Protein AF-A0A7C2LBL6-F1 (afdb_monomer_lite)

Secondary structure (DSSP, 8-state):
-PPPPGGGHHHHHHHHHHHHHHTTHHHHHHH-BGGGTB-HHHH--HHHHHHHHHHHHHHHHHHHHHHHHTT---

Foldseek 3Di:
DDDQPPVLPVLVVLLVVLCVVCVVVVCCCVANDVVVPDHSVRVDDPVNVVVNVVSVVSNVVSVVVSCVVVVHDD

Sequence (74 aa):
MPHLPPTAAGDALKLAAAARALAPERGLATYGKPQERLTPAQLYSAEKASEALRIAEEALLAAERILKELGYGL

pLDDT: mean 91.78, std 9.33, range [41.0, 98.06]

Structure (mmCIF, N/CA/C/O backbone):
data_AF-A0A7C2LBL6-F1
#
_entry.id   AF-A0A7C2LBL6-F1
#
loop_
_atom_site.group_PDB
_atom_site.id
_atom_site.type_symbol
_atom_site.label_atom_id
_atom_site.label_alt_id
_atom_site.label_comp_id
_atom_site.label_asym_id
_atom_site.label_entity_id
_atom_site.label_seq_id
_atom_site.pdbx_PDB_ins_code
_atom_site.Cartn_x
_atom_site.Cartn_y
_atom_site.Cartn_z
_atom_site.occupancy
_atom_site.B_iso_or_equiv
_atom_site.auth_seq_id
_atom_site.auth_comp_id
_atom_site.auth_asym_id
_atom_site.auth_atom_id
_atom_site.pdbx_PDB_model_num
ATOM 1 N N . MET A 1 1 ? -18.236 -8.913 16.126 1.00 41.00 1 MET A N 1
ATOM 2 C CA . MET A 1 1 ? -17.168 -8.236 15.357 1.00 41.00 1 MET A CA 1
ATOM 3 C C . MET A 1 1 ? -16.870 -6.914 16.040 1.00 41.00 1 MET A C 1
ATOM 5 O O . MET A 1 1 ? -17.840 -6.258 16.412 1.00 41.00 1 MET A O 1
ATOM 9 N N . PRO A 1 2 ? -15.600 -6.536 16.269 1.00 57.59 2 PRO A N 1
ATOM 10 C CA . PRO A 1 2 ? -15.292 -5.192 16.742 1.00 57.59 2 PRO A CA 1
ATOM 11 C C . PRO A 1 2 ? -15.824 -4.191 15.712 1.00 57.59 2 PRO A C 1
ATOM 13 O O . PRO A 1 2 ? -15.548 -4.303 14.519 1.00 57.59 2 PRO A O 1
ATOM 16 N N . HIS A 1 3 ? -16.677 -3.283 16.170 1.00 72.44 3 HIS A N 1
ATOM 17 C CA . HIS A 1 3 ? -17.159 -2.167 15.371 1.00 72.44 3 HIS A CA 1
ATOM 18 C C . HIS A 1 3 ? -16.012 -1.165 15.254 1.00 72.44 3 HIS A C 1
ATOM 20 O O . HIS A 1 3 ? -15.352 -0.864 16.247 1.00 72.44 3 HIS A O 1
ATOM 26 N N . LEU A 1 4 ? -15.746 -0.684 14.040 1.00 80.94 4 LEU A N 1
ATOM 27 C CA . LEU A 1 4 ? -14.732 0.341 13.838 1.00 80.94 4 LEU A CA 1
ATOM 28 C C . LEU A 1 4 ? -15.191 1.619 14.566 1.00 80.94 4 LEU A C 1
ATOM 30 O O . LEU A 1 4 ? -16.328 2.047 14.337 1.00 80.94 4 LEU A O 1
ATOM 34 N N . PRO A 1 5 ? -14.365 2.222 15.439 1.00 85.00 5 PRO A N 1
ATOM 35 C CA . PRO A 1 5 ? -14.752 3.456 16.100 1.00 85.00 5 PRO A CA 1
ATOM 36 C C . PRO A 1 5 ? -14.971 4.561 15.050 1.00 85.00 5 PRO A C 1
ATOM 38 O O . PRO A 1 5 ? -14.260 4.598 14.041 1.00 85.00 5 PRO A O 1
ATOM 41 N N . PRO A 1 6 ? -15.938 5.477 15.246 1.00 85.25 6 PRO A N 1
ATOM 42 C CA . PRO A 1 6 ? -16.214 6.544 14.279 1.00 85.25 6 PRO A CA 1
ATOM 43 C C . PRO A 1 6 ? -14.992 7.418 13.958 1.00 85.25 6 PRO A C 1
ATOM 45 O O . PRO A 1 6 ? -14.867 7.915 12.841 1.00 85.25 6 PRO A O 1
ATOM 48 N N . THR A 1 7 ? -14.072 7.565 14.915 1.00 88.19 7 THR A N 1
ATOM 49 C CA . THR A 1 7 ? -12.793 8.280 14.780 1.00 88.19 7 THR A CA 1
ATOM 50 C C . THR A 1 7 ? -11.861 7.637 13.749 1.00 88.19 7 THR A C 1
ATOM 52 O O . THR A 1 7 ? -11.235 8.347 12.964 1.00 88.19 7 THR A O 1
ATOM 55 N N . ALA A 1 8 ? -11.871 6.306 13.646 1.00 91.50 8 ALA A N 1
ATOM 56 C CA . ALA A 1 8 ? -11.069 5.533 12.701 1.00 91.50 8 ALA A CA 1
ATOM 57 C C . ALA A 1 8 ? -11.654 5.480 11.278 1.00 91.50 8 ALA A C 1
ATOM 59 O O . ALA A 1 8 ? -10.976 5.026 10.353 1.00 91.50 8 ALA A O 1
ATOM 60 N N . ALA A 1 9 ? -12.896 5.930 11.058 1.00 91.25 9 ALA A N 1
ATOM 61 C CA . ALA A 1 9 ? -13.562 5.815 9.757 1.00 91.25 9 ALA A CA 1
ATOM 62 C C . ALA A 1 9 ? -12.788 6.523 8.630 1.00 91.25 9 ALA A C 1
ATOM 64 O O . ALA A 1 9 ? -12.658 5.985 7.529 1.00 91.25 9 ALA A O 1
ATOM 65 N N . GLY A 1 10 ? -12.223 7.702 8.912 1.00 93.75 10 GLY A N 1
ATOM 66 C CA . GLY A 1 10 ? -11.409 8.439 7.944 1.00 93.75 10 GLY A CA 1
ATOM 67 C C . GLY A 1 10 ? -10.139 7.684 7.545 1.00 93.75 10 GLY A C 1
ATOM 68 O O . GLY A 1 10 ? -9.796 7.625 6.365 1.00 93.75 10 GLY A O 1
ATOM 69 N N . ASP A 1 11 ? -9.466 7.051 8.503 1.00 95.00 11 ASP A N 1
ATOM 70 C CA . ASP A 1 11 ? -8.259 6.268 8.235 1.00 95.00 11 ASP A CA 1
ATOM 71 C C . ASP A 1 11 ? -8.573 4.936 7.541 1.00 95.00 11 ASP A C 1
ATOM 73 O O . ASP A 1 11 ? -7.839 4.526 6.642 1.00 95.00 11 ASP A O 1
ATOM 77 N N . ALA A 1 12 ? -9.712 4.310 7.842 1.00 94.75 12 ALA A N 1
ATOM 78 C CA . ALA A 1 12 ? -10.176 3.132 7.111 1.00 94.75 12 ALA A CA 1
ATOM 79 C C . ALA A 1 12 ? -10.482 3.451 5.638 1.00 94.75 12 ALA A C 1
ATOM 81 O O . ALA A 1 12 ? -10.173 2.657 4.747 1.00 94.75 12 ALA A O 1
ATOM 82 N N . LEU A 1 13 ? -11.034 4.634 5.353 1.00 95.38 13 LEU A N 1
ATOM 83 C CA . LEU A 1 13 ? -11.236 5.096 3.978 1.00 95.38 13 LEU A CA 1
ATOM 84 C C . LEU A 1 13 ? -9.908 5.340 3.250 1.00 95.38 13 LEU A C 1
ATOM 86 O O . LEU A 1 13 ? -9.798 4.973 2.076 1.00 95.38 13 LEU A O 1
ATOM 90 N N . LYS A 1 14 ? -8.895 5.892 3.933 1.00 95.81 14 LYS A N 1
ATOM 91 C CA . LYS A 1 14 ? -7.536 6.031 3.377 1.00 95.81 14 LYS A CA 1
ATOM 92 C C . LYS A 1 14 ? -6.926 4.672 3.049 1.00 95.81 14 LYS A C 1
ATOM 94 O O . LYS A 1 14 ? -6.429 4.497 1.941 1.00 95.81 14 LYS A O 1
ATOM 99 N N . LEU A 1 15 ? -7.043 3.691 3.946 1.00 96.00 15 LEU A N 1
ATOM 100 C CA . LEU A 1 15 ? -6.602 2.318 3.683 1.00 96.00 15 LEU A CA 1
ATOM 101 C C . LEU A 1 15 ? -7.306 1.712 2.471 1.00 96.00 15 LEU A C 1
ATOM 103 O O . LEU A 1 15 ? -6.659 1.124 1.608 1.00 96.00 15 LEU A O 1
ATOM 107 N N . ALA A 1 16 ? -8.624 1.886 2.366 1.00 96.25 16 ALA A N 1
ATOM 108 C CA . ALA A 1 16 ? -9.380 1.391 1.223 1.00 96.25 16 ALA A CA 1
ATOM 109 C C . ALA A 1 16 ? -8.939 2.060 -0.091 1.00 96.25 16 ALA A C 1
ATOM 111 O O . ALA A 1 16 ? -8.886 1.403 -1.131 1.00 96.25 16 ALA A O 1
ATOM 112 N N . ALA A 1 17 ? -8.618 3.357 -0.063 1.00 97.12 17 ALA A N 1
ATOM 113 C CA . ALA A 1 17 ? -8.095 4.076 -1.221 1.00 97.12 17 ALA A CA 1
ATOM 114 C C . ALA A 1 17 ? -6.691 3.591 -1.610 1.00 97.12 17 ALA A C 1
ATOM 116 O O . ALA A 1 17 ? -6.470 3.274 -2.778 1.00 97.12 17 ALA A O 1
ATOM 117 N N . ALA A 1 18 ? -5.786 3.447 -0.641 1.00 97.38 18 ALA A N 1
ATOM 118 C CA . ALA A 1 18 ? -4.442 2.922 -0.860 1.00 97.38 18 ALA A CA 1
ATOM 119 C C . ALA A 1 18 ? -4.473 1.490 -1.414 1.00 97.38 18 ALA A C 1
ATOM 121 O O . ALA A 1 18 ? -3.787 1.191 -2.386 1.00 97.38 18 ALA A O 1
ATOM 122 N N . ALA A 1 19 ? -5.331 0.621 -0.871 1.00 96.31 19 ALA A N 1
ATOM 123 C CA . ALA A 1 19 ? -5.506 -0.741 -1.368 1.00 96.31 19 ALA A CA 1
ATOM 124 C C . ALA A 1 19 ? -5.989 -0.760 -2.825 1.00 96.31 19 ALA A C 1
ATOM 126 O O . ALA A 1 19 ? -5.466 -1.522 -3.632 1.00 96.31 19 ALA A O 1
ATOM 127 N N . ARG A 1 20 ? -6.946 0.103 -3.192 1.00 96.62 20 ARG A N 1
ATOM 128 C CA . ARG A 1 20 ? -7.398 0.232 -4.588 1.00 96.62 20 ARG A CA 1
ATOM 129 C C . ARG A 1 20 ? -6.286 0.707 -5.521 1.00 96.62 20 ARG A C 1
ATOM 131 O O . ARG A 1 20 ? -6.230 0.236 -6.652 1.00 96.62 20 ARG A O 1
ATOM 138 N N . ALA A 1 21 ? -5.430 1.613 -5.057 1.00 96.06 21 ALA A N 1
ATOM 139 C CA . ALA A 1 21 ? -4.320 2.133 -5.846 1.00 96.06 21 ALA A CA 1
ATOM 140 C C . ALA A 1 21 ? -3.189 1.104 -6.014 1.00 96.06 21 ALA A C 1
ATOM 142 O O . ALA A 1 21 ? -2.693 0.924 -7.119 1.00 96.06 21 ALA A O 1
ATOM 143 N N . LEU A 1 22 ? -2.799 0.409 -4.941 1.00 95.81 22 LEU A N 1
ATOM 144 C CA . LEU A 1 22 ? -1.600 -0.436 -4.917 1.00 95.81 22 LEU A CA 1
ATOM 145 C C . LEU A 1 22 ? -1.860 -1.915 -5.240 1.00 95.81 22 LEU A C 1
ATOM 147 O O . LEU A 1 22 ? -0.948 -2.607 -5.687 1.00 95.81 22 LEU A O 1
ATOM 151 N N . ALA A 1 23 ? -3.075 -2.438 -5.037 1.00 95.25 23 ALA A N 1
ATOM 152 C CA . ALA A 1 23 ? -3.359 -3.855 -5.296 1.00 95.25 23 ALA A CA 1
ATOM 153 C C . ALA A 1 23 ? -3.089 -4.297 -6.753 1.00 95.25 23 ALA A C 1
ATOM 155 O O . ALA A 1 23 ? -2.526 -5.383 -6.931 1.00 95.25 23 ALA A O 1
ATOM 156 N N . PRO A 1 24 ? -3.422 -3.504 -7.793 1.00 93.25 24 PRO A N 1
ATOM 157 C CA . PRO A 1 24 ? -3.117 -3.863 -9.181 1.00 93.25 24 PRO A CA 1
ATOM 158 C C . PRO A 1 24 ? -1.612 -3.930 -9.481 1.00 93.25 24 PRO A C 1
ATOM 160 O O . PRO A 1 24 ? -1.181 -4.716 -10.329 1.00 93.25 24 PRO A O 1
ATOM 163 N N . GLU A 1 25 ? -0.802 -3.147 -8.761 1.00 94.06 25 GLU A N 1
ATOM 164 C CA . GLU A 1 25 ? 0.635 -3.002 -9.015 1.00 94.06 25 GLU A CA 1
ATOM 165 C C . GLU A 1 25 ? 1.405 -4.303 -8.787 1.00 94.06 25 GLU A C 1
ATOM 167 O O . GLU A 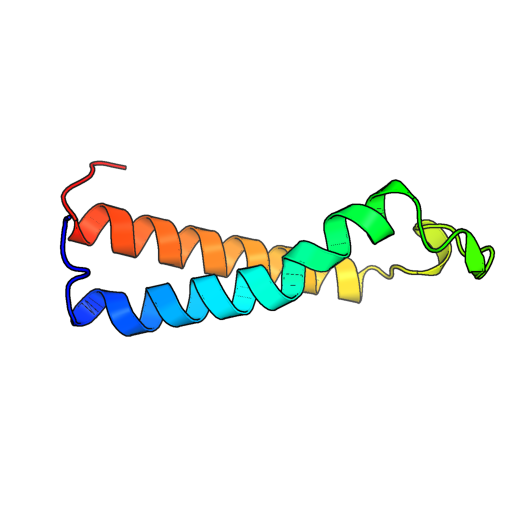1 25 ? 2.398 -4.554 -9.462 1.00 94.06 25 GLU A O 1
ATOM 172 N N . ARG A 1 26 ? 0.928 -5.196 -7.908 1.00 90.62 26 ARG A N 1
ATOM 173 C CA . ARG A 1 26 ? 1.606 -6.473 -7.617 1.00 90.62 26 ARG A CA 1
ATOM 174 C C . ARG A 1 26 ? 1.876 -7.301 -8.879 1.00 90.62 26 ARG A C 1
ATOM 176 O O . ARG A 1 26 ? 2.961 -7.864 -9.025 1.00 90.62 26 ARG A O 1
ATOM 183 N N . GLY A 1 27 ? 0.898 -7.399 -9.781 1.00 90.81 27 GLY A N 1
ATOM 184 C CA . GLY A 1 27 ? 1.045 -8.163 -11.023 1.00 90.81 27 GLY A CA 1
ATOM 185 C C . GLY A 1 27 ? 1.964 -7.466 -12.026 1.00 90.81 27 GLY A C 1
ATOM 186 O O . GLY A 1 27 ? 2.845 -8.100 -12.604 1.00 90.81 27 GLY A O 1
ATOM 187 N N . LEU A 1 28 ? 1.792 -6.152 -12.176 1.00 93.31 28 LEU A N 1
ATOM 188 C CA . LEU A 1 28 ? 2.533 -5.318 -13.123 1.00 93.31 28 LEU A CA 1
ATOM 189 C C . LEU A 1 28 ? 4.012 -5.171 -12.740 1.00 93.31 28 LEU A C 1
ATOM 191 O O . LEU A 1 28 ? 4.882 -5.289 -13.597 1.00 93.31 28 LEU A O 1
ATOM 195 N N . ALA A 1 29 ? 4.315 -4.986 -11.458 1.00 92.50 29 ALA A N 1
ATOM 196 C CA . ALA A 1 29 ? 5.680 -4.882 -10.952 1.00 92.50 29 ALA A CA 1
ATOM 197 C C . ALA A 1 29 ? 6.453 -6.203 -11.064 1.00 92.50 29 ALA A C 1
ATOM 199 O O . ALA A 1 29 ? 7.667 -6.190 -11.243 1.00 92.50 29 ALA A O 1
ATOM 200 N N . THR A 1 30 ? 5.754 -7.341 -11.000 1.00 92.12 30 THR A N 1
ATOM 201 C CA . THR A 1 30 ? 6.386 -8.667 -11.082 1.00 92.12 30 THR A CA 1
ATOM 202 C C . THR A 1 30 ? 6.554 -9.135 -12.527 1.00 92.12 30 THR A C 1
ATOM 204 O O . THR A 1 30 ? 7.614 -9.630 -12.902 1.00 92.12 30 THR A O 1
ATOM 207 N N . TYR A 1 31 ? 5.513 -8.991 -13.351 1.00 94.00 31 TYR A N 1
ATOM 208 C CA . TYR A 1 31 ? 5.443 -9.620 -14.676 1.00 94.00 31 TYR A CA 1
ATOM 209 C C . TYR A 1 31 ? 5.346 -8.623 -15.833 1.00 94.00 31 TYR A C 1
ATOM 211 O O . TYR A 1 31 ? 5.390 -9.019 -16.998 1.00 94.00 31 TYR A O 1
ATOM 219 N N . GLY A 1 32 ? 5.205 -7.334 -15.540 1.00 93.50 32 GLY A N 1
ATOM 220 C CA . GLY A 1 32 ? 4.913 -6.318 -16.537 1.00 93.50 32 GLY A CA 1
ATOM 221 C C . GLY A 1 32 ? 3.529 -6.518 -17.146 1.00 93.50 32 GLY A C 1
ATOM 222 O O . GLY A 1 32 ? 2.586 -6.949 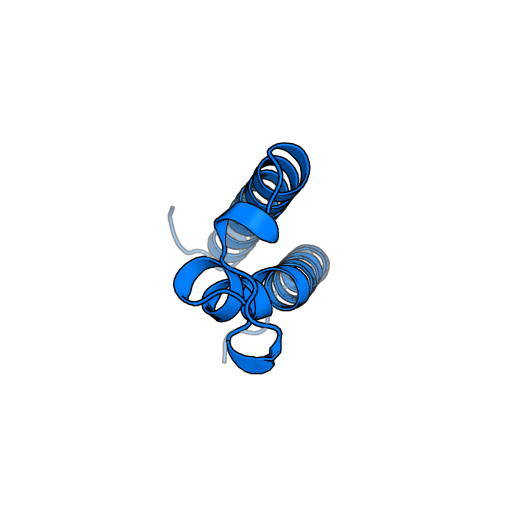-16.480 1.00 93.50 32 GLY A O 1
ATOM 223 N N . LYS A 1 33 ? 3.408 -6.235 -18.441 1.00 95.12 33 LYS A N 1
ATOM 224 C CA . LYS A 1 33 ? 2.214 -6.528 -19.235 1.00 95.12 33 LYS A CA 1
ATOM 225 C C . LYS A 1 33 ? 2.577 -7.484 -20.370 1.00 95.12 33 LYS A C 1
ATOM 227 O O . LYS A 1 33 ? 2.897 -7.026 -21.470 1.00 95.12 33 LYS A O 1
ATOM 232 N N . PRO A 1 34 ? 2.494 -8.807 -20.144 1.00 91.94 34 PRO A N 1
ATOM 233 C CA . PRO A 1 34 ? 2.886 -9.797 -21.146 1.00 91.94 34 PRO A CA 1
ATOM 234 C C . PRO A 1 34 ? 2.138 -9.647 -22.478 1.00 91.94 34 PRO A C 1
ATOM 236 O O . PRO A 1 34 ? 2.750 -9.723 -23.539 1.00 91.94 34 PRO A O 1
ATOM 239 N N . GLN A 1 35 ? 0.833 -9.356 -22.417 1.00 94.06 35 GLN A N 1
ATOM 240 C CA . GLN A 1 35 ? -0.030 -9.134 -23.588 1.00 94.06 35 GLN A CA 1
ATOM 241 C C . GLN A 1 35 ? 0.447 -7.951 -24.455 1.00 94.06 35 GLN A C 1
ATOM 243 O O . GLN A 1 35 ? 0.317 -7.983 -25.673 1.00 94.06 35 GLN A O 1
ATOM 248 N N . GLU A 1 36 ? 1.045 -6.931 -23.831 1.00 95.81 36 GLU A N 1
ATOM 249 C CA . GLU A 1 36 ? 1.564 -5.726 -24.495 1.00 95.81 36 GLU A CA 1
ATOM 250 C C . GLU A 1 36 ? 3.084 -5.808 -24.757 1.00 95.81 36 GLU A C 1
ATOM 252 O O . GLU A 1 36 ? 3.664 -4.876 -25.305 1.00 95.81 36 GLU A O 1
ATOM 257 N N . ARG A 1 37 ? 3.746 -6.917 -24.382 1.00 95.25 37 ARG A N 1
ATOM 258 C CA . ARG A 1 37 ? 5.214 -7.100 -24.426 1.00 95.25 37 ARG A CA 1
ATOM 259 C C . ARG A 1 37 ? 5.998 -6.006 -23.685 1.00 95.25 37 ARG A C 1
ATOM 261 O O . ARG A 1 37 ? 7.123 -5.689 -24.063 1.00 95.25 37 ARG A O 1
ATOM 268 N N . LEU A 1 38 ? 5.418 -5.445 -22.624 1.00 96.62 38 LEU A N 1
ATOM 269 C CA . LEU A 1 38 ? 6.067 -4.431 -21.791 1.00 96.62 38 LEU A CA 1
ATOM 270 C C . LEU A 1 38 ? 6.612 -5.064 -20.513 1.00 96.62 38 LEU A C 1
ATOM 272 O O . LEU A 1 38 ? 5.872 -5.693 -19.756 1.00 96.62 38 LEU A O 1
ATOM 276 N N . THR A 1 39 ? 7.904 -4.874 -20.260 1.00 94.88 39 THR A N 1
ATOM 277 C CA . THR A 1 39 ? 8.560 -5.301 -19.015 1.00 94.88 39 THR A CA 1
ATOM 278 C C . THR A 1 39 ? 8.282 -4.310 -17.877 1.00 94.88 39 THR A C 1
ATOM 280 O O . THR A 1 39 ? 8.003 -3.140 -18.153 1.00 94.88 39 THR A O 1
ATOM 283 N N . PRO A 1 40 ? 8.412 -4.711 -16.596 1.00 92.88 40 PRO A N 1
ATOM 284 C CA . PRO A 1 40 ? 8.312 -3.773 -15.474 1.00 92.88 40 PRO A CA 1
ATOM 285 C C . PRO A 1 40 ? 9.212 -2.539 -15.647 1.00 92.88 40 PRO A C 1
ATOM 287 O O . PRO A 1 40 ? 8.756 -1.412 -15.478 1.00 92.88 40 PRO A O 1
ATOM 290 N N . ALA A 1 41 ? 10.456 -2.728 -16.097 1.00 93.50 41 ALA A N 1
ATOM 291 C CA . ALA A 1 41 ? 11.409 -1.637 -16.317 1.00 93.50 41 ALA A CA 1
ATOM 292 C C . ALA A 1 41 ? 10.930 -0.587 -17.340 1.00 93.50 41 ALA A C 1
ATOM 294 O O . ALA A 1 41 ? 11.365 0.557 -17.288 1.00 93.50 41 ALA A O 1
ATOM 295 N N . GLN A 1 42 ? 10.031 -0.958 -18.257 1.00 95.25 42 GLN A N 1
ATOM 296 C CA . GLN A 1 42 ? 9.439 -0.038 -19.235 1.00 95.25 42 GLN A CA 1
ATOM 297 C C . GLN A 1 42 ? 8.145 0.620 -18.733 1.00 95.25 42 GLN A C 1
ATOM 299 O O . GLN A 1 42 ? 7.721 1.633 -19.281 1.00 95.25 42 GLN A O 1
ATOM 304 N N . LEU A 1 43 ? 7.489 0.041 -17.726 1.00 93.25 43 LEU A N 1
ATOM 305 C CA . LEU A 1 43 ? 6.214 0.528 -17.189 1.00 93.25 43 LEU A CA 1
ATOM 306 C C . LEU A 1 43 ? 6.399 1.555 -16.068 1.00 93.25 43 LEU A C 1
ATOM 308 O O . LEU A 1 43 ? 5.562 2.456 -15.903 1.00 93.25 43 LEU A O 1
ATOM 312 N N . TYR A 1 44 ? 7.475 1.408 -15.299 1.00 93.88 44 TYR A N 1
ATOM 313 C CA . TYR A 1 44 ? 7.735 2.199 -14.105 1.00 93.88 44 TYR A CA 1
ATOM 314 C C . TYR A 1 44 ? 8.772 3.289 -14.338 1.00 93.88 44 TYR A C 1
ATOM 316 O O . TYR A 1 44 ? 9.710 3.144 -15.115 1.00 93.88 44 TYR A O 1
ATOM 3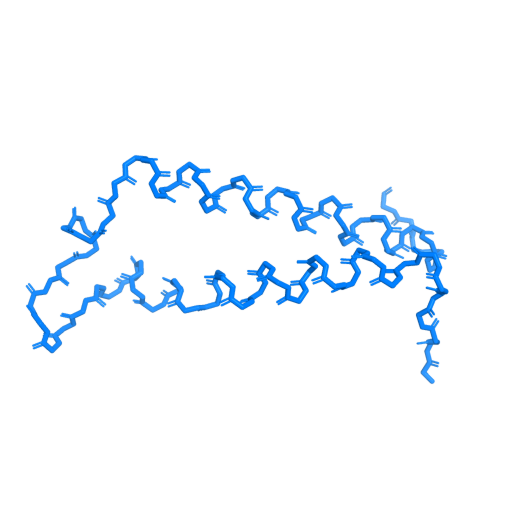24 N N . SER A 1 45 ? 8.584 4.384 -13.611 1.00 95.31 45 SER A N 1
ATOM 325 C CA . SER A 1 45 ? 9.538 5.478 -13.493 1.00 95.31 45 SER A CA 1
ATOM 326 C C . SER A 1 45 ? 9.852 5.714 -12.016 1.00 95.31 45 SER A C 1
ATOM 328 O O . SER A 1 45 ? 9.132 5.222 -11.137 1.00 95.31 45 SER A O 1
ATOM 330 N N . ALA A 1 46 ? 10.912 6.471 -11.734 1.00 95.44 46 ALA A N 1
ATOM 331 C CA . ALA A 1 46 ? 11.288 6.821 -10.366 1.00 95.44 46 ALA A CA 1
ATOM 332 C C . ALA A 1 46 ? 10.165 7.585 -9.642 1.00 95.44 46 ALA A C 1
ATOM 334 O O . ALA A 1 46 ? 9.934 7.378 -8.452 1.00 95.44 46 ALA A O 1
ATOM 335 N N . GLU A 1 47 ? 9.415 8.410 -10.372 1.00 96.81 47 GLU A N 1
ATOM 336 C CA . GLU A 1 47 ? 8.288 9.185 -9.852 1.00 96.81 47 GLU A CA 1
ATOM 337 C C . GLU A 1 47 ? 7.133 8.265 -9.451 1.00 96.81 47 GLU A C 1
ATOM 339 O O . GLU A 1 47 ? 6.613 8.383 -8.345 1.00 96.81 47 GLU A O 1
ATOM 344 N N . LYS A 1 48 ? 6.772 7.293 -10.304 1.00 93.12 48 LYS A N 1
ATOM 345 C CA . LYS A 1 48 ? 5.734 6.299 -9.975 1.00 93.12 48 LYS A CA 1
ATOM 346 C C . LYS A 1 48 ? 6.123 5.450 -8.768 1.00 93.12 48 LYS A C 1
ATOM 348 O O . LYS A 1 48 ? 5.276 5.163 -7.929 1.00 93.12 48 LYS A O 1
ATOM 353 N N . ALA A 1 49 ? 7.394 5.057 -8.680 1.00 94.50 49 ALA A N 1
ATOM 354 C CA . ALA A 1 49 ? 7.904 4.292 -7.546 1.00 94.50 49 ALA A CA 1
ATOM 355 C C . ALA A 1 49 ? 7.848 5.108 -6.245 1.00 94.50 49 ALA A C 1
ATOM 357 O O . ALA A 1 49 ? 7.380 4.606 -5.226 1.00 94.50 49 ALA A O 1
ATOM 358 N N . SER A 1 50 ? 8.264 6.375 -6.300 1.00 97.19 50 SER A N 1
ATOM 359 C CA . SER A 1 50 ? 8.212 7.293 -5.156 1.00 97.19 50 SER A CA 1
ATOM 360 C C . SER A 1 50 ? 6.779 7.536 -4.685 1.00 97.19 50 SER A C 1
ATOM 362 O O . SER A 1 50 ? 6.508 7.509 -3.489 1.00 97.19 50 SER A O 1
ATOM 364 N N . GLU A 1 51 ? 5.841 7.711 -5.615 1.00 96.50 51 GLU A N 1
ATOM 365 C CA . GLU A 1 51 ? 4.431 7.905 -5.280 1.00 96.50 51 GLU A CA 1
ATOM 366 C C . GLU A 1 51 ? 3.808 6.647 -4.660 1.00 96.50 51 GLU A C 1
ATOM 368 O O . GLU A 1 51 ? 3.103 6.732 -3.656 1.00 96.50 51 GLU A O 1
ATOM 373 N N . ALA A 1 52 ? 4.112 5.462 -5.200 1.00 96.25 52 ALA A N 1
ATOM 374 C CA . ALA A 1 52 ? 3.655 4.203 -4.619 1.00 96.25 52 ALA A CA 1
ATOM 375 C C . ALA A 1 52 ? 4.197 3.997 -3.194 1.00 96.25 52 ALA A C 1
ATOM 377 O O . ALA A 1 52 ? 3.454 3.555 -2.315 1.00 96.25 52 ALA A O 1
ATOM 378 N N . LEU A 1 53 ? 5.464 4.358 -2.954 1.00 97.31 53 LEU A N 1
ATOM 379 C CA . LEU A 1 53 ? 6.073 4.317 -1.625 1.00 97.31 53 LEU A CA 1
ATOM 380 C C . LEU A 1 53 ? 5.363 5.270 -0.656 1.00 97.31 53 LEU A C 1
ATOM 382 O O . LEU A 1 53 ? 4.950 4.838 0.417 1.00 97.31 53 LEU A O 1
ATOM 386 N N . ARG A 1 54 ? 5.132 6.523 -1.063 1.00 98.00 54 ARG A N 1
ATOM 387 C CA . ARG A 1 54 ? 4.410 7.519 -0.257 1.00 98.00 54 ARG A CA 1
ATOM 388 C C . ARG A 1 54 ? 3.018 7.023 0.149 1.00 98.00 54 ARG A C 1
ATOM 390 O O . ARG A 1 54 ? 2.637 7.124 1.312 1.00 98.00 54 ARG A O 1
ATOM 397 N N . ILE A 1 55 ? 2.265 6.441 -0.790 1.00 97.69 55 ILE A N 1
ATOM 398 C CA . ILE A 1 55 ? 0.935 5.868 -0.512 1.00 97.69 55 ILE A CA 1
ATOM 399 C C . ILE A 1 55 ? 1.037 4.711 0.494 1.00 97.69 55 ILE A C 1
ATOM 401 O O . ILE A 1 55 ? 0.188 4.592 1.379 1.00 97.69 55 ILE A O 1
ATOM 405 N N . ALA A 1 56 ? 2.054 3.855 0.371 1.00 97.31 56 ALA A N 1
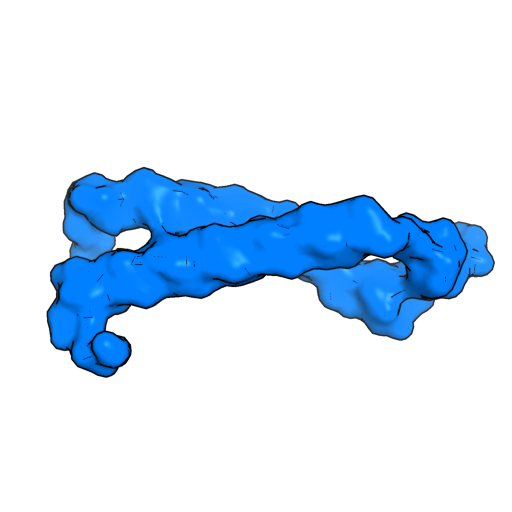ATOM 406 C CA . ALA A 1 56 ? 2.257 2.730 1.280 1.00 97.31 56 ALA A CA 1
ATOM 407 C C . ALA A 1 56 ? 2.596 3.191 2.708 1.00 97.31 56 ALA A C 1
ATOM 409 O O . ALA A 1 56 ? 2.045 2.650 3.668 1.00 97.31 56 ALA A O 1
ATOM 410 N N . GLU A 1 57 ? 3.441 4.210 2.856 1.00 98.06 57 GLU A N 1
ATOM 411 C CA . GLU A 1 57 ? 3.778 4.812 4.153 1.00 98.06 57 GLU A CA 1
ATOM 412 C C . GLU A 1 57 ? 2.549 5.449 4.815 1.00 98.06 57 GLU A C 1
ATOM 414 O O . GLU A 1 57 ? 2.257 5.191 5.984 1.00 98.06 57 GLU A O 1
ATOM 419 N N . GLU A 1 58 ? 1.762 6.218 4.060 1.00 97.38 58 GLU A N 1
ATOM 420 C CA . GLU A 1 58 ? 0.519 6.816 4.563 1.00 97.38 58 GLU A CA 1
ATOM 421 C C . GLU A 1 58 ? -0.514 5.762 4.974 1.00 97.38 58 GLU A C 1
ATOM 423 O O . GLU A 1 58 ? -1.223 5.931 5.973 1.00 97.38 58 GLU A O 1
ATOM 428 N N . ALA A 1 59 ? -0.592 4.659 4.225 1.00 97.38 59 ALA A N 1
ATOM 429 C CA . ALA A 1 59 ? -1.444 3.529 4.561 1.00 97.38 59 ALA A CA 1
ATOM 430 C C . ALA A 1 59 ? -0.988 2.851 5.859 1.00 97.38 59 ALA A C 1
ATOM 432 O O . ALA A 1 59 ? -1.825 2.572 6.717 1.00 97.38 59 ALA A O 1
ATOM 433 N N . LEU A 1 60 ? 0.316 2.637 6.046 1.00 97.25 60 LEU A N 1
ATOM 434 C CA . LEU A 1 60 ? 0.853 2.063 7.279 1.00 97.25 60 LEU A CA 1
ATOM 435 C C . LEU A 1 60 ? 0.494 2.930 8.493 1.00 97.25 60 LEU A C 1
ATOM 437 O O . LEU A 1 60 ? -0.105 2.431 9.443 1.00 97.25 60 LEU A O 1
ATOM 441 N N . LEU A 1 61 ? 0.723 4.243 8.412 1.00 96.06 61 LEU A N 1
ATOM 442 C CA . LEU A 1 61 ? 0.368 5.184 9.481 1.00 96.06 61 LEU A CA 1
ATOM 443 C C . LEU A 1 61 ? -1.139 5.211 9.780 1.00 96.06 61 LEU A C 1
ATOM 445 O O . LEU A 1 61 ? -1.557 5.470 10.909 1.00 96.06 61 LEU A O 1
ATOM 449 N N . ALA A 1 62 ? -1.992 5.008 8.773 1.00 95.50 62 ALA A N 1
ATOM 450 C CA . ALA A 1 62 ? -3.432 4.867 8.976 1.00 95.50 62 ALA A CA 1
ATOM 451 C C . ALA A 1 62 ? -3.774 3.550 9.693 1.00 95.50 62 ALA A C 1
ATOM 453 O O . ALA A 1 62 ? -4.561 3.564 10.638 1.00 95.50 62 ALA A O 1
ATOM 454 N N . ALA A 1 63 ? -3.157 2.433 9.298 1.00 95.19 63 ALA A N 1
ATOM 455 C CA . ALA A 1 63 ? -3.354 1.139 9.947 1.00 95.19 63 ALA A CA 1
ATOM 456 C C . ALA A 1 63 ? -2.918 1.157 11.417 1.00 95.19 63 ALA A C 1
ATOM 458 O O . ALA A 1 63 ? -3.672 0.709 12.279 1.00 95.19 63 ALA A O 1
ATOM 459 N N . GLU A 1 64 ? -1.750 1.723 11.717 1.00 95.00 64 GLU A N 1
ATOM 460 C CA . GLU A 1 64 ? -1.235 1.850 13.084 1.00 95.00 64 GLU A CA 1
ATOM 461 C C . GLU A 1 64 ? -2.177 2.668 13.973 1.00 95.00 64 GLU A C 1
ATOM 463 O O . GLU A 1 64 ? -2.482 2.265 15.096 1.00 95.00 64 GLU A O 1
ATOM 468 N N . ARG A 1 65 ? -2.709 3.786 13.459 1.00 93.50 65 ARG A N 1
ATOM 469 C CA . ARG A 1 65 ? -3.683 4.614 14.189 1.00 93.50 65 ARG A CA 1
ATOM 470 C C . ARG A 1 65 ? -4.973 3.854 14.489 1.00 93.50 65 ARG A C 1
ATOM 472 O O . ARG A 1 65 ? -5.436 3.889 15.626 1.00 93.50 65 ARG A O 1
ATOM 479 N N . ILE A 1 66 ? -5.503 3.108 13.520 1.00 93.38 66 ILE A N 1
ATOM 480 C CA . ILE A 1 66 ? -6.691 2.265 13.723 1.00 93.38 66 ILE A CA 1
ATOM 481 C C . ILE A 1 66 ? -6.420 1.186 14.775 1.00 93.38 66 ILE A C 1
ATOM 483 O O . ILE A 1 66 ? -7.233 0.985 15.674 1.00 93.38 66 ILE A O 1
ATOM 487 N N . LEU A 1 67 ? -5.286 0.490 14.683 1.00 92.81 67 LEU A N 1
ATOM 4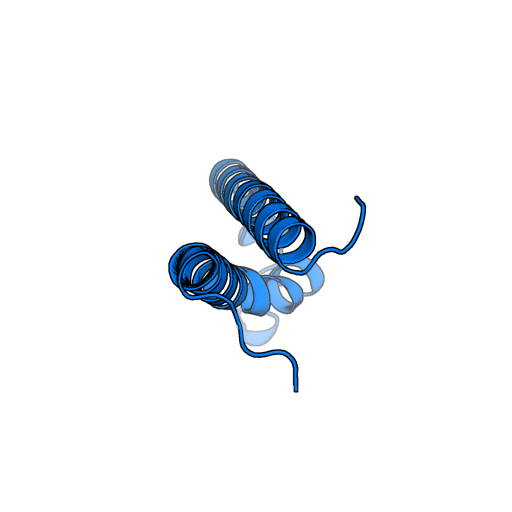88 C CA . LEU A 1 67 ? -4.931 -0.575 15.621 1.00 92.81 67 LEU A CA 1
ATOM 489 C C . LEU A 1 67 ? -4.771 -0.037 17.046 1.00 92.81 67 LEU A C 1
ATOM 491 O O . LEU A 1 67 ? -5.304 -0.635 17.982 1.00 92.81 67 LEU A O 1
ATOM 495 N N . LYS A 1 68 ? -4.147 1.134 17.194 1.00 91.19 68 LYS A N 1
ATOM 496 C CA . LYS A 1 68 ? -4.040 1.842 18.472 1.00 91.19 68 LYS A CA 1
ATOM 497 C C . LYS A 1 68 ? -5.408 2.215 19.046 1.00 91.19 68 LYS A C 1
ATOM 499 O O . LYS A 1 68 ? -5.641 1.998 20.232 1.00 91.19 68 LYS A O 1
ATOM 504 N N . GLU A 1 69 ? -6.325 2.738 18.230 1.00 90.25 69 GLU A N 1
ATOM 505 C CA . GLU A 1 69 ? -7.698 3.052 18.667 1.00 90.25 69 GLU A CA 1
ATOM 506 C C . GLU A 1 69 ? -8.484 1.805 19.091 1.00 90.25 69 GLU A C 1
ATOM 508 O O . GLU A 1 69 ? -9.305 1.869 20.004 1.00 90.25 69 GLU A O 1
ATOM 513 N N . LEU A 1 70 ? -8.210 0.659 18.470 1.00 90.31 70 LEU A N 1
ATOM 514 C CA . LEU A 1 70 ? -8.803 -0.628 18.834 1.00 90.31 70 LEU A CA 1
ATOM 515 C C . LEU A 1 70 ? -8.157 -1.272 20.077 1.00 90.31 70 LEU A C 1
ATOM 517 O O . LEU A 1 70 ? -8.590 -2.348 20.490 1.00 90.31 70 LEU A O 1
ATOM 521 N N . GLY A 1 71 ? -7.151 -0.633 20.682 1.00 89.50 71 GLY A N 1
ATOM 522 C CA . GLY A 1 71 ? -6.472 -1.117 21.885 1.00 89.50 71 GLY A CA 1
ATOM 523 C C . GLY A 1 71 ? -5.391 -2.168 21.626 1.00 89.50 71 GLY A C 1
ATOM 524 O O . GLY A 1 71 ? -4.928 -2.803 22.573 1.00 89.50 71 GLY A O 1
ATOM 525 N N . TYR A 1 72 ? -4.969 -2.359 20.373 1.00 86.62 72 TYR A N 1
ATOM 526 C CA . TYR A 1 72 ? -3.799 -3.176 20.059 1.00 86.62 72 TYR A CA 1
ATOM 527 C C . TYR A 1 72 ? -2.530 -2.344 20.289 1.00 86.62 72 TYR A C 1
ATOM 529 O O . TYR A 1 72 ? -2.392 -1.246 19.751 1.00 86.62 72 TYR A O 1
ATOM 537 N N . GLY A 1 73 ? -1.615 -2.853 21.119 1.00 75.44 73 GLY A N 1
ATOM 538 C CA . GLY A 1 73 ? -0.312 -2.227 21.346 1.00 75.44 73 GLY A CA 1
ATOM 539 C C . GLY 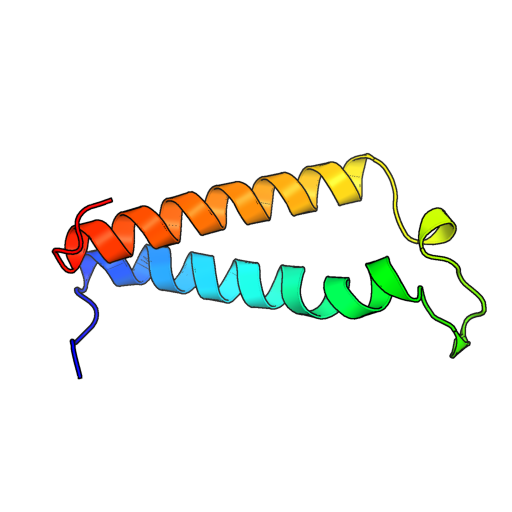A 1 73 ? 0.613 -2.456 20.152 1.00 75.44 73 GLY A C 1
ATOM 540 O O . GLY A 1 73 ? 0.885 -3.607 19.812 1.00 75.44 73 GLY A O 1
ATOM 541 N N . LEU A 1 74 ? 1.073 -1.364 19.544 1.00 60.47 74 LEU A N 1
ATOM 542 C CA . LEU A 1 74 ? 2.144 -1.311 18.547 1.00 60.47 74 LEU A CA 1
ATOM 543 C C . LEU A 1 74 ? 3.251 -0.399 19.070 1.00 60.47 74 LEU A C 1
ATOM 545 O O . LEU A 1 74 ? 2.898 0.688 19.590 1.00 60.47 74 LEU A O 1
#

Radius of gyration: 15.98 Å; chains: 1; bounding box: 29×19×46 Å

=== Feature glossary ===
Annotated list of the representations used here:

Nearest PDB structures. The Foldseek neighbor list gives the closest experimentally determined structures in the PDB, ranked by structural alignment. TM-score near 1 means near-identical fold; near 0.3 means only rough topology match. This is how one finds what a novel AlphaFold prediction most resembles in the solved-structure universe.

Foldseek 3Di. Foldseek's 3Di representation compresses backbone geometry into a per-residue letter drawn from a learned twenty-state alphabet. It captures the tertiary interaction pattern around each residue — which residues are packed against it in space, regardless of where they are in sequence.

Radius of gyration, Cα contacts, bounding box. Radius of gyration (Rg) is the root-mean-square distance of Cα atoms from their centroid — a single number for overall size and compactness. A globular domain of N residues has Rg ≈ 2.2·N^0.38 Å; an extended or disordered chain has a much larger Rg. The Cα contact count is the number of residue pairs whose Cα atoms are within 8 Å and are more than four positions apart in sequence — a standard proxy for tertiary packing density. The bounding box is the smallest axis-aligned box enclosing all Cα atoms.

InterPro / GO / CATH / organism. The annotation block draws on four external resources. InterPro: which protein families and domains the sequence belongs to. GO: standardized terms for what the protein does, what process it participates in, and where in the cell it acts. CATH: which structural fold it has in the CATH hierarchy. Organism: the species of origin.

mmCIF coordinates. The mmCIF block holds the 3D Cartesian coordinates of each backbone atom (N, Cα, C, O) in ångströms. mmCIF is the PDB's canonical archive format — a tagged-loop text representation of the atomic model.

pLDDT. pLDDT is the predicted lDDT-Cα score: AlphaFold's confidence that the local environment of each residue (all inter-atomic distances within 15 Å) is correctly placed. It is a per-residue number between 0 and 100, with higher meaning more reliable.

Backbone torsions (φ/ψ). φ (phi) and ψ (psi) are the two rotatable backbone dihedrals per residue: φ is the C(i-1)–N–Cα–C torsion, ψ is the N–Cα–C–N(i+1) torsion, both in degrees on (−180°, 180°]. α-helical residues cluster near (−60°, −45°); β-strand residues near (−120°, +130°). A Ramachandran plot is simply a scatter of (φ, ψ) for every residue.

B-factor. For experimental (PDB) structures, the B-factor (temperature factor) quantifies the positional spread of each atom in the crystal — a combination of thermal vibration and static disorder — in units of Å². High B-factors mark flexible loops or poorly resolved regions; low B-factors mark the rigid, well-ordered core.

Secondary structure (3-state, P-SEA). SS3 is a coarse helix/strand/coil call (letters a/b/c) made by the P-SEA algorithm from inter-Cα distances and dihedrals. It is less detailed than DSSP but needs only Cα positions.

Predicted aligned error. Predicted aligned error is AlphaFold's pairwise confidence. Unlike pLDDT (per-residue), PAE is per-residue-pair and captures whether two parts of the structure are correctly placed relative to each other. Units are ångströms of expected positional error.

Solvent-accessible surface area. Solvent-accessible surface area (SASA) is the area in Å² traced out by the centre of a 1.4 Å probe sphere (a water molecule) rolled over the protein's van der Waals surface (Shrake–Rupley / Lee–Richards construction). Buried residues have near-zero SASA; fully exposed residues can exceed 200 Å². The total SASA scales roughly with the number of surface residues.

Secondary structure (8-state, DSSP). The SS8 string is DSSP's per-residue secondary-structure call. α-helix (H) means an i→i+4 H-bond ladder; β-strand (E) means the residue participates in a β-sheet; 3₁₀ (G) and π (I) are tighter and wider helices; T/S are turns/bends; '-' is loop.

Rendered structure images. Structure images are PyMOL renders from six orthogonal camera directions. Cartoon representation draws helices as coils and strands as arrows; sticks shows the backbone as bonds; surface shows the solvent-excluded envelope. Rainbow coloring maps sequence position to hue (blue→red, N→C); chain coloring assigns a distinct color per polypeptide.

Sequence. The amino-acid sequence is the protein's primary structure: the linear order of residues from the N-terminus to the C-terminus, written in one-letter code. Everything else here — the 3D coordinates, the secondary structure, the domain annotations — is ultimately a consequence of this string.

Contact-map, Ramachandran, and PAE plots. Three diagnostic plots accompany the record. The Cα contact map visualizes the tertiary structure as a 2D adjacency matrix (8 Å cutoff, sequence-local contacts suppressed). The Ramachandran plot shows the distribution of backbone (φ, ψ) torsions, with points in the α and β basins reflecting secondary structure content. The PAE plot shows AlphaFold's inter-residue confidence as a color matrix.